Protein AF-A0A834J8I4-F1 (afdb_monomer_lite)

Radius of gyration: 17.85 Å; chains: 1; bounding box: 37×48×44 Å

Foldseek 3Di:
DDDPVLADDPVVVVCLVVVLVVQCVVLVHDDDDVVSVLLSVQLRVLVSVQVVVVVCVVVVNDVDGDDDDNCSSPHQALPDADDDPVQDQPDADDDWDFPDADPFWTKTAAPPALVGYPGRIHIYTPPPCGNNNVPDDDDDDDD

InterPro domains:
  IPR000668 Peptidase C1A, papain C-terminal [PF00112] (38-140)
  IPR000668 Peptidase C1A, papain C-terminal [SM00645] (8-141)
  IPR013128 Peptidase C1A [PTHR12411] (52-134)
  IPR013201 Cathepsin propeptide inhibitor domain (I29) [SM00848] (20-79)
  IPR038765 Papain-like cysteine peptidase superfamily [SSF54001] (11-142)

Organism: Vespula vulgaris (NCBI:txid7454)

pLDDT: mean 87.61, std 10.39, range [46.72, 97.12]

Structure (mmCIF, N/CA/C/O backbone):
data_AF-A0A834J8I4-F1
#
_entry.id   AF-A0A834J8I4-F1
#
loop_
_atom_site.group_PDB
_atom_site.id
_atom_site.type_symbol
_atom_site.label_atom_id
_atom_site.label_alt_id
_atom_site.label_comp_id
_atom_site.label_asym_id
_atom_site.label_entity_id
_atom_site.label_seq_id
_atom_site.pdbx_PDB_ins_code
_atom_site.Cartn_x
_atom_site.Cartn_y
_atom_site.Cartn_z
_atom_site.occupancy
_atom_site.B_iso_or_equiv
_atom_site.auth_seq_id
_atom_site.auth_comp_id
_atom_site.auth_asym_id
_atom_site.auth_atom_id
_atom_site.pdbx_PDB_model_num
ATOM 1 N N . MET A 1 1 ? -14.779 14.868 16.435 1.00 47.72 1 MET A N 1
ATOM 2 C CA . MET A 1 1 ? -15.352 14.708 15.081 1.00 47.72 1 MET A CA 1
ATOM 3 C C . MET A 1 1 ? -14.357 15.271 14.080 1.00 47.72 1 MET A C 1
ATOM 5 O O . MET A 1 1 ? -13.803 16.330 14.343 1.00 47.72 1 MET A O 1
ATOM 9 N N . PHE A 1 2 ? -14.052 14.532 13.016 1.00 50.47 2 PHE A N 1
ATOM 10 C CA . PHE A 1 2 ? -13.092 14.942 11.989 1.00 50.47 2 PHE A CA 1
ATOM 11 C C . PHE A 1 2 ? -13.503 16.259 11.315 1.00 50.47 2 PHE A C 1
ATOM 13 O O . PHE A 1 2 ? -14.682 16.475 11.041 1.00 50.47 2 PHE A O 1
ATOM 20 N N . ASN A 1 3 ? -12.532 17.130 11.027 1.00 51.22 3 ASN A N 1
ATOM 21 C CA . ASN A 1 3 ? -12.746 18.277 10.141 1.00 51.22 3 ASN A CA 1
ATOM 22 C C . ASN A 1 3 ? -13.072 17.764 8.719 1.00 51.22 3 ASN A C 1
ATOM 24 O O . ASN A 1 3 ? -12.618 16.680 8.344 1.00 51.22 3 ASN A O 1
ATOM 28 N N . LYS A 1 4 ? -13.797 18.548 7.907 1.00 51.94 4 LYS A N 1
ATOM 29 C CA . LYS A 1 4 ? -14.185 18.240 6.511 1.00 51.94 4 LYS A CA 1
ATOM 30 C C . LYS A 1 4 ? -13.013 17.786 5.616 1.00 51.94 4 LYS A C 1
ATOM 32 O O . LYS A 1 4 ? -13.243 17.157 4.591 1.00 51.94 4 LYS A O 1
ATOM 37 N N . ASN A 1 5 ? -11.773 18.030 6.041 1.00 59.72 5 ASN A N 1
ATOM 38 C CA . ASN A 1 5 ? -10.538 17.656 5.353 1.00 59.72 5 ASN A CA 1
ATOM 39 C C . ASN A 1 5 ? -9.968 16.266 5.720 1.00 59.72 5 ASN A C 1
ATOM 41 O O . ASN A 1 5 ? -8.848 15.974 5.312 1.00 59.72 5 ASN A O 1
ATOM 45 N N . ARG A 1 6 ? -10.684 15.416 6.481 1.00 69.44 6 ARG A N 1
ATOM 46 C CA . ARG A 1 6 ? -10.213 14.079 6.930 1.00 69.44 6 ARG A CA 1
ATOM 47 C C . ARG A 1 6 ? -8.816 14.120 7.573 1.00 69.44 6 ARG A C 1
ATOM 49 O O . ARG A 1 6 ? -7.877 13.473 7.121 1.00 69.44 6 ARG A O 1
ATOM 56 N N . GLN A 1 7 ? -8.671 14.925 8.623 1.00 79.56 7 GLN A N 1
ATOM 57 C CA . GLN A 1 7 ? -7.409 15.107 9.352 1.00 79.56 7 GLN A CA 1
ATOM 58 C C . GLN A 1 7 ? -7.481 14.539 10.767 1.00 79.56 7 GLN A C 1
ATOM 60 O O . GLN A 1 7 ? -8.473 14.753 11.462 1.00 79.56 7 GLN A O 1
ATOM 65 N N . LEU A 1 8 ? -6.411 13.876 11.217 1.00 87.12 8 LEU A N 1
ATOM 66 C CA . LEU A 1 8 ? -6.311 13.363 12.585 1.00 87.12 8 LEU A CA 1
ATOM 67 C C . LEU A 1 8 ? -6.533 14.478 13.633 1.00 87.12 8 LEU A C 1
ATOM 69 O O . LEU A 1 8 ? -6.211 15.646 13.382 1.00 87.12 8 LEU A O 1
ATOM 73 N N . PRO A 1 9 ? -7.065 14.138 14.824 1.00 89.25 9 PRO A N 1
ATOM 74 C CA . PRO A 1 9 ? -7.208 15.084 15.927 1.00 89.25 9 PRO A CA 1
ATOM 75 C C . PRO A 1 9 ? -5.890 15.814 16.245 1.00 89.25 9 PRO A C 1
ATOM 77 O O . PRO A 1 9 ? -4.842 15.167 16.238 1.00 89.25 9 PRO A O 1
ATOM 80 N N . PRO A 1 10 ? -5.910 17.108 16.631 1.00 89.06 10 PRO A N 1
ATOM 81 C CA . PRO A 1 10 ? -4.693 17.900 16.859 1.00 89.06 10 PRO A CA 1
ATOM 82 C C . PRO A 1 10 ? -3.685 17.259 17.821 1.00 89.06 10 PRO A C 1
ATOM 84 O O . PRO A 1 10 ? -2.484 17.300 17.580 1.00 89.06 10 PRO A O 1
ATOM 87 N N . LYS A 1 11 ? -4.183 16.598 18.875 1.00 89.06 11 LYS A N 1
ATOM 88 C CA . LYS A 1 11 ? -3.366 15.876 19.865 1.00 89.06 11 LYS A CA 1
ATOM 89 C C . LYS A 1 11 ? -2.568 14.707 19.266 1.00 89.06 11 LYS A C 1
ATOM 91 O O . LYS A 1 11 ? -1.542 14.329 19.821 1.00 89.06 11 LYS A O 1
ATOM 96 N N . ILE A 1 12 ? -3.071 14.108 18.186 1.00 89.19 12 ILE A N 1
ATOM 97 C CA . ILE A 1 12 ? -2.401 13.034 17.442 1.00 89.19 12 ILE A CA 1
ATOM 98 C C . ILE A 1 12 ? -1.491 13.651 16.381 1.00 89.19 12 ILE A C 1
ATOM 100 O O . ILE A 1 12 ? -0.330 13.267 16.277 1.00 89.19 12 ILE A O 1
ATOM 104 N N . SER A 1 13 ? -1.993 14.645 15.642 1.00 89.75 13 SER A N 1
ATOM 105 C CA . SER A 1 13 ? -1.250 15.327 14.578 1.00 89.75 13 SER A CA 1
ATOM 106 C C . SER A 1 13 ? 0.054 15.958 15.072 1.00 89.75 13 SER A C 1
ATOM 108 O O . SER A 1 13 ? 1.059 15.892 14.373 1.00 89.75 13 SER A O 1
ATOM 110 N N . SER A 1 14 ? 0.084 16.482 16.303 1.00 93.50 14 SER A N 1
ATOM 111 C CA . SER A 1 14 ? 1.298 17.046 16.911 1.00 93.50 14 SER A CA 1
ATOM 112 C C . SER A 1 14 ? 2.399 16.021 17.216 1.00 93.50 14 SER A C 1
ATOM 114 O O . SER A 1 14 ? 3.502 16.416 17.577 1.00 93.50 14 SER A O 1
ATOM 116 N N . LYS A 1 15 ? 2.114 14.719 17.093 1.00 95.62 15 LYS A N 1
ATOM 117 C CA . LYS A 1 15 ? 3.050 13.618 17.369 1.00 95.62 15 LYS A CA 1
ATOM 118 C C . LYS A 1 15 ? 3.416 12.800 16.128 1.00 95.62 15 LYS A C 1
ATOM 120 O O . LYS A 1 15 ? 4.086 11.777 16.249 1.00 95.62 15 LYS A O 1
ATOM 125 N N . LEU A 1 16 ? 2.986 13.222 14.935 1.00 94.50 16 LEU A N 1
ATOM 126 C CA . LEU A 1 16 ? 3.196 12.450 13.705 1.00 94.50 16 LEU A CA 1
ATOM 127 C C . LEU A 1 16 ? 4.675 12.242 13.363 1.00 94.50 16 LEU A C 1
ATOM 129 O O . LEU A 1 16 ? 5.017 11.178 12.857 1.00 94.50 16 LEU A O 1
ATOM 133 N N . ASP A 1 17 ? 5.552 13.194 13.691 1.00 95.94 17 ASP A N 1
ATOM 134 C CA . ASP A 1 17 ? 7.002 13.039 13.505 1.00 95.94 17 ASP A CA 1
ATOM 135 C C . ASP A 1 17 ? 7.567 11.868 14.323 1.00 95.94 17 ASP A C 1
ATOM 137 O O . ASP A 1 17 ? 8.307 11.028 13.801 1.00 95.94 17 ASP A O 1
ATOM 141 N N . ASP A 1 18 ? 7.185 11.787 15.599 1.00 96.81 18 ASP A N 1
ATOM 142 C CA . ASP A 1 18 ? 7.634 10.730 16.505 1.00 96.81 18 ASP A CA 1
ATOM 143 C C . ASP A 1 18 ? 7.067 9.373 16.086 1.00 96.81 18 ASP A C 1
ATOM 145 O O . ASP A 1 18 ? 7.786 8.372 16.056 1.00 96.81 18 ASP A O 1
ATOM 149 N N . TYR A 1 19 ? 5.789 9.341 15.703 1.00 96.12 19 TYR A N 1
ATOM 150 C CA . TYR A 1 19 ? 5.137 8.132 15.213 1.00 96.12 19 TYR A CA 1
ATOM 151 C C . TYR A 1 19 ? 5.735 7.647 13.886 1.00 96.12 19 TYR A C 1
ATOM 153 O O . TYR A 1 19 ? 5.953 6.447 13.736 1.00 96.12 19 TYR A O 1
ATOM 161 N N . TRP A 1 20 ? 6.086 8.547 12.961 1.00 96.50 20 TRP A N 1
ATOM 162 C CA . TRP A 1 20 ? 6.768 8.183 11.715 1.00 96.50 20 TRP A CA 1
ATOM 163 C C . TRP A 1 20 ? 8.153 7.590 11.985 1.00 96.50 20 TRP A C 1
ATOM 165 O O . TRP A 1 20 ? 8.527 6.571 11.399 1.00 96.50 20 TRP A O 1
ATOM 175 N N . ARG A 1 21 ? 8.915 8.182 12.9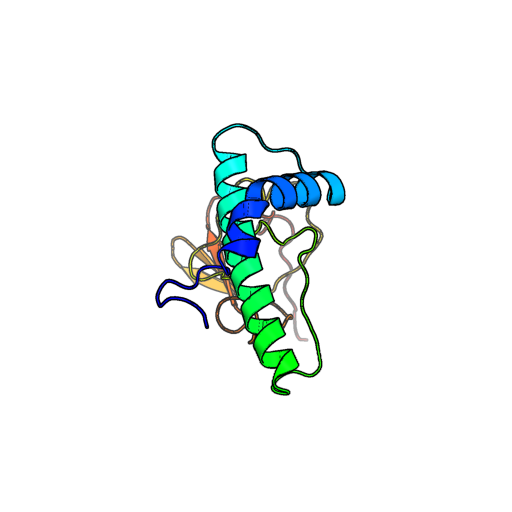15 1.00 96.75 21 ARG A N 1
ATOM 176 C CA . ARG A 1 21 ? 10.221 7.648 13.329 1.00 96.75 21 ARG A CA 1
ATOM 177 C C . ARG A 1 21 ? 10.083 6.259 13.955 1.00 96.75 21 ARG A C 1
ATOM 179 O O . ARG A 1 21 ? 10.842 5.361 13.593 1.00 96.75 21 ARG A O 1
ATOM 186 N N . ALA A 1 22 ? 9.108 6.074 14.844 1.00 96.81 22 ALA A N 1
ATOM 187 C CA . ALA A 1 22 ? 8.833 4.791 15.485 1.00 96.81 22 ALA A CA 1
ATOM 188 C C . ALA A 1 22 ? 8.399 3.720 14.472 1.00 96.81 22 ALA A C 1
ATOM 190 O O . ALA A 1 22 ? 8.926 2.611 14.503 1.00 96.81 22 ALA A O 1
ATOM 191 N N . TYR A 1 23 ? 7.514 4.065 13.533 1.00 97.06 23 TYR A N 1
ATOM 192 C CA . TYR A 1 23 ? 7.088 3.190 12.439 1.00 97.06 23 TYR A CA 1
ATOM 193 C C . TYR A 1 23 ? 8.277 2.701 11.603 1.00 97.06 23 TYR A C 1
ATOM 195 O O . TYR A 1 23 ? 8.448 1.498 11.392 1.00 97.06 23 TYR A O 1
ATOM 203 N N . LYS A 1 24 ? 9.138 3.628 11.158 1.00 97.12 24 LYS A N 1
ATOM 204 C CA . LYS A 1 24 ? 10.322 3.278 10.364 1.00 97.12 24 LYS A CA 1
ATOM 205 C C . LYS A 1 24 ? 11.276 2.367 11.131 1.00 97.12 24 LYS A C 1
ATOM 207 O O . LYS A 1 24 ? 11.745 1.385 10.564 1.00 97.12 24 LYS A O 1
ATOM 212 N N . ALA A 1 25 ? 11.519 2.657 12.410 1.00 96.50 25 ALA A N 1
ATOM 213 C CA . ALA A 1 25 ? 12.354 1.817 13.264 1.00 96.50 25 ALA A CA 1
ATOM 214 C C . ALA A 1 25 ? 11.750 0.415 13.453 1.00 96.50 25 ALA A C 1
ATOM 216 O O . ALA A 1 25 ? 12.452 -0.581 13.308 1.00 96.50 25 ALA A O 1
ATOM 217 N N . GLN A 1 26 ? 10.442 0.330 13.708 1.00 96.38 26 GLN A N 1
ATOM 218 C CA . GLN A 1 26 ? 9.739 -0.933 13.933 1.00 96.38 26 GLN A CA 1
ATOM 219 C C . GLN A 1 26 ? 9.794 -1.865 12.715 1.00 96.38 26 GLN A C 1
ATOM 221 O O . GLN A 1 26 ? 9.930 -3.075 12.879 1.00 96.38 26 GLN A O 1
ATOM 226 N N . PHE A 1 27 ? 9.682 -1.320 11.502 1.00 94.31 27 PHE A N 1
ATOM 227 C CA . PHE A 1 27 ? 9.636 -2.109 10.265 1.00 94.31 27 PHE A CA 1
ATOM 228 C C . PHE A 1 27 ? 10.917 -2.019 9.428 1.00 94.31 27 PHE A C 1
ATOM 230 O O . PHE A 1 27 ? 10.881 -2.322 8.235 1.00 94.31 27 PHE A O 1
ATOM 237 N N . ASN A 1 28 ? 12.031 -1.607 10.044 1.00 95.44 28 ASN A N 1
ATOM 238 C CA . ASN A 1 28 ? 13.355 -1.497 9.427 1.00 95.44 28 ASN A CA 1
ATOM 239 C C . ASN A 1 28 ? 13.343 -0.746 8.077 1.00 95.44 28 ASN A C 1
ATOM 241 O O . ASN A 1 28 ? 13.862 -1.221 7.065 1.00 95.44 28 ASN A O 1
ATOM 245 N N . LYS A 1 29 ? 12.673 0.411 8.042 1.00 91.19 29 LYS A N 1
ATOM 246 C CA . LYS A 1 29 ? 12.506 1.230 6.837 1.00 91.19 29 LYS A CA 1
ATOM 247 C C . LYS A 1 29 ? 13.568 2.325 6.769 1.00 91.19 29 LYS A C 1
ATOM 249 O O . LYS A 1 29 ? 13.693 3.130 7.693 1.00 91.19 29 LYS A O 1
ATOM 254 N N . THR A 1 30 ? 14.225 2.433 5.619 1.00 93.75 30 THR A N 1
ATOM 255 C CA . THR A 1 30 ? 15.201 3.491 5.332 1.00 93.75 30 THR A CA 1
ATOM 256 C C . THR A 1 30 ? 14.872 4.130 3.990 1.00 93.75 30 THR A C 1
ATOM 258 O O . THR A 1 30 ? 14.838 3.448 2.968 1.00 93.75 30 THR A O 1
ATOM 261 N N . TYR A 1 31 ? 14.635 5.442 3.988 1.00 91.50 31 TYR A N 1
ATOM 262 C CA . TYR A 1 31 ? 14.312 6.226 2.795 1.00 91.50 31 TYR A CA 1
ATOM 263 C C . TYR A 1 31 ? 15.181 7.481 2.745 1.00 91.50 31 TYR A C 1
ATOM 265 O O . TYR A 1 31 ? 15.585 8.003 3.784 1.00 91.50 31 TYR A O 1
ATOM 273 N N . SER A 1 32 ? 15.459 7.977 1.541 1.00 86.62 32 SER A N 1
ATOM 274 C CA . SER A 1 32 ? 16.281 9.167 1.318 1.00 86.62 32 SER A CA 1
ATOM 275 C C . SER A 1 32 ? 15.565 10.191 0.436 1.00 86.62 32 SER A C 1
ATOM 277 O O . SER A 1 32 ? 14.753 9.851 -0.430 1.00 86.62 32 SER A O 1
ATOM 279 N N . GLY A 1 33 ? 15.857 11.472 0.678 1.00 89.00 33 GLY A N 1
ATOM 280 C CA . GLY A 1 33 ? 15.326 12.594 -0.097 1.00 89.00 33 GLY A CA 1
ATOM 281 C C . GLY A 1 33 ? 13.797 12.602 -0.200 1.00 89.00 33 GLY A C 1
ATOM 282 O O . GLY A 1 33 ? 13.080 12.346 0.767 1.00 89.00 33 GLY A O 1
ATOM 283 N N . ASN A 1 34 ? 13.292 12.869 -1.406 1.00 90.12 34 ASN A N 1
ATOM 284 C CA . ASN A 1 34 ? 11.856 12.995 -1.686 1.00 90.12 34 ASN A CA 1
ATOM 285 C C . ASN A 1 34 ? 11.052 11.707 -1.429 1.00 90.12 34 ASN A C 1
ATOM 287 O O . ASN A 1 34 ? 9.829 11.770 -1.261 1.00 90.12 34 ASN A O 1
ATOM 291 N N . LEU A 1 35 ? 11.710 10.543 -1.386 1.00 84.19 35 LEU A N 1
ATOM 292 C CA . LEU A 1 35 ? 11.037 9.274 -1.124 1.00 84.19 35 LEU A CA 1
ATOM 293 C C . LEU A 1 35 ? 10.518 9.196 0.316 1.00 84.19 35 LEU A C 1
ATOM 295 O O . LEU A 1 35 ? 9.402 8.720 0.507 1.00 84.19 35 LEU A O 1
ATOM 299 N N . ASP A 1 36 ? 11.263 9.704 1.308 1.00 93.50 36 ASP A N 1
ATOM 300 C CA . ASP A 1 36 ? 10.811 9.689 2.712 1.00 93.50 36 ASP A CA 1
ATOM 301 C C . ASP A 1 36 ? 9.525 10.502 2.874 1.00 93.50 36 ASP A C 1
ATOM 303 O O . ASP A 1 36 ? 8.541 10.004 3.417 1.00 93.50 36 ASP A O 1
ATOM 307 N N . ASN A 1 37 ? 9.488 11.700 2.282 1.00 91.44 37 ASN A N 1
ATOM 308 C CA . ASN A 1 37 ? 8.299 12.554 2.274 1.00 91.44 37 ASN A CA 1
ATOM 309 C C . ASN A 1 37 ? 7.113 11.870 1.583 1.00 91.44 37 ASN A C 1
ATOM 311 O O . ASN A 1 37 ? 5.992 11.899 2.087 1.00 91.44 37 ASN A O 1
ATOM 315 N N . THR A 1 38 ? 7.353 11.211 0.447 1.00 88.31 38 THR A N 1
ATOM 316 C CA . THR A 1 38 ? 6.300 10.503 -0.296 1.00 88.31 38 THR A CA 1
ATOM 317 C C . THR A 1 38 ? 5.720 9.347 0.519 1.00 88.31 38 THR A C 1
ATOM 319 O O . THR A 1 38 ? 4.498 9.217 0.623 1.00 88.31 38 THR A O 1
ATOM 322 N N . ARG A 1 39 ? 6.580 8.525 1.133 1.00 91.56 39 ARG A N 1
ATOM 323 C CA . ARG A 1 39 ? 6.174 7.397 1.987 1.00 91.56 39 ARG A CA 1
ATOM 324 C C . ARG A 1 39 ? 5.436 7.880 3.228 1.00 91.56 39 ARG A C 1
ATOM 326 O O . ARG A 1 39 ? 4.377 7.346 3.552 1.00 91.56 39 ARG A O 1
ATOM 333 N N . ARG A 1 40 ? 5.927 8.951 3.849 1.00 94.44 40 ARG A N 1
ATOM 334 C CA . ARG A 1 40 ? 5.286 9.586 4.997 1.00 94.44 40 ARG A CA 1
ATOM 335 C C . ARG A 1 40 ? 3.872 10.063 4.675 1.00 94.44 40 ARG A C 1
ATOM 337 O O . ARG A 1 40 ? 2.952 9.746 5.419 1.00 94.44 40 ARG A O 1
ATOM 344 N N . ILE A 1 41 ? 3.668 10.754 3.551 1.00 90.62 41 ILE A N 1
ATOM 345 C CA . ILE A 1 41 ? 2.331 11.218 3.139 1.00 90.62 41 ILE A CA 1
ATOM 346 C C . ILE A 1 41 ? 1.363 10.035 3.002 1.00 90.62 41 ILE A C 1
ATOM 348 O O . ILE A 1 41 ? 0.219 10.116 3.451 1.00 90.62 41 ILE A O 1
ATOM 352 N N . LYS A 1 42 ? 1.803 8.923 2.397 1.00 89.88 42 LYS A N 1
ATOM 353 C CA . LYS A 1 42 ? 0.969 7.714 2.278 1.00 89.88 42 LYS A CA 1
ATOM 354 C C . LYS A 1 42 ? 0.664 7.092 3.633 1.00 89.88 42 LYS A C 1
ATOM 356 O O . LYS A 1 42 ? -0.478 6.710 3.880 1.00 89.88 42 LYS A O 1
ATOM 361 N N . TRP A 1 43 ? 1.653 7.056 4.513 1.00 93.81 43 TRP A N 1
ATOM 362 C CA . TRP A 1 43 ? 1.487 6.565 5.869 1.00 93.81 43 TRP A CA 1
ATOM 363 C C . TRP A 1 43 ? 0.494 7.387 6.692 1.00 93.81 43 TRP A C 1
ATOM 365 O O . TRP A 1 43 ? -0.439 6.817 7.256 1.00 93.81 43 TRP A O 1
ATOM 375 N N . GLU A 1 44 ? 0.585 8.717 6.665 1.00 93.19 44 GLU A N 1
ATOM 376 C CA . GLU A 1 44 ? -0.376 9.592 7.348 1.00 93.19 44 GLU A CA 1
ATOM 377 C C . GLU A 1 44 ? -1.802 9.417 6.793 1.00 93.19 44 GLU A C 1
ATOM 379 O O . GLU A 1 44 ? -2.766 9.320 7.557 1.00 93.19 44 GLU A O 1
ATOM 384 N N . GLN A 1 45 ? -1.950 9.283 5.469 1.00 88.56 45 GLN A N 1
ATOM 385 C CA . GLN A 1 45 ? -3.243 8.996 4.832 1.00 88.56 45 GLN A CA 1
ATOM 386 C C . GLN A 1 45 ? -3.843 7.662 5.296 1.00 88.56 45 GLN A C 1
ATOM 388 O O . GLN A 1 45 ? -5.059 7.552 5.467 1.00 88.56 45 GLN A O 1
ATOM 393 N N . ASN A 1 46 ? -3.013 6.641 5.496 1.00 88.12 46 ASN A N 1
ATOM 394 C CA . ASN A 1 46 ? -3.467 5.336 5.964 1.00 88.12 46 ASN A CA 1
ATOM 395 C C . ASN A 1 46 ? -3.798 5.343 7.454 1.00 88.12 46 ASN A C 1
ATOM 397 O O . ASN A 1 46 ? -4.788 4.729 7.848 1.00 88.12 46 ASN A O 1
ATOM 401 N N . LEU A 1 47 ? -3.050 6.093 8.265 1.00 92.06 47 LEU A N 1
ATOM 402 C CA . LEU A 1 47 ? -3.382 6.299 9.672 1.00 92.06 47 LEU A CA 1
ATOM 403 C C . LEU A 1 47 ? -4.750 6.955 9.861 1.00 92.06 47 LEU A C 1
ATOM 405 O O . LEU A 1 47 ? -5.501 6.530 10.736 1.00 92.06 47 LEU A O 1
ATOM 409 N N . VAL A 1 48 ? -5.106 7.943 9.031 1.00 91.19 48 VAL A N 1
ATOM 410 C CA . VAL A 1 48 ? -6.456 8.536 9.049 1.00 91.19 48 VAL A CA 1
ATOM 411 C C . VAL A 1 48 ? -7.517 7.455 8.839 1.00 91.19 48 VAL A C 1
ATOM 413 O O . VAL A 1 48 ? -8.453 7.364 9.628 1.00 91.19 48 VAL A O 1
ATOM 416 N N . LYS A 1 49 ? -7.346 6.591 7.829 1.00 88.56 49 LYS A N 1
ATOM 417 C CA . LYS A 1 49 ? -8.295 5.503 7.535 1.00 88.56 49 LYS A CA 1
ATOM 418 C C . LYS A 1 49 ? -8.399 4.495 8.675 1.00 88.56 49 LYS A C 1
ATOM 420 O O . LYS A 1 49 ? -9.498 4.077 9.020 1.00 88.56 49 LYS A O 1
ATOM 425 N N . ILE A 1 50 ? -7.263 4.113 9.261 1.00 90.75 50 ILE A N 1
ATOM 426 C CA . ILE A 1 50 ? -7.212 3.211 10.418 1.00 90.75 50 ILE A CA 1
ATOM 427 C C . ILE A 1 50 ? -7.989 3.816 11.588 1.00 90.75 50 ILE A C 1
ATOM 429 O O . ILE A 1 50 ? -8.797 3.138 12.218 1.00 90.75 50 ILE A O 1
ATOM 433 N N . TYR A 1 51 ? -7.776 5.102 11.861 1.00 92.25 51 TYR A N 1
ATOM 434 C CA . TYR A 1 51 ? -8.468 5.791 12.940 1.00 92.25 51 TYR A CA 1
ATOM 435 C C . TYR A 1 51 ? -9.977 5.898 12.675 1.00 92.25 51 TYR A C 1
ATOM 437 O O . TYR A 1 51 ? -10.767 5.604 13.569 1.00 92.25 51 TYR A O 1
ATOM 445 N N . GLU A 1 52 ? -10.390 6.274 11.459 1.00 89.06 52 GLU A N 1
ATOM 446 C CA . GLU A 1 52 ? -11.804 6.321 11.051 1.00 89.06 52 GLU A CA 1
ATOM 447 C C . GLU A 1 52 ? -12.480 4.953 11.214 1.00 89.06 52 GLU A C 1
ATOM 449 O O . GLU A 1 52 ? -13.532 4.855 11.844 1.00 89.06 52 GLU A O 1
ATOM 454 N N . HIS A 1 53 ? -11.841 3.887 10.727 1.00 87.62 53 HIS A N 1
ATOM 455 C CA . HIS A 1 53 ? -12.320 2.519 10.901 1.00 87.62 53 HIS A CA 1
ATOM 456 C C . HIS A 1 53 ? -12.474 2.150 12.382 1.00 87.62 53 HIS A C 1
ATOM 458 O O . HIS A 1 53 ? -13.500 1.611 12.786 1.00 87.62 53 HIS A O 1
ATOM 464 N N . ASN A 1 54 ? -11.480 2.463 13.217 1.00 93.06 54 ASN A N 1
ATOM 465 C CA . ASN A 1 54 ? -11.514 2.109 14.637 1.00 93.06 54 ASN A CA 1
ATOM 466 C C . ASN A 1 54 ? -12.572 2.895 15.422 1.00 93.06 54 ASN A C 1
ATOM 468 O O . ASN A 1 54 ? -13.108 2.368 16.394 1.00 93.06 54 ASN A O 1
ATOM 472 N N . LEU A 1 55 ? -12.925 4.111 14.992 1.00 93.12 55 LEU A N 1
ATOM 473 C CA . LEU A 1 55 ? -14.093 4.814 15.528 1.00 93.12 55 LEU A CA 1
ATOM 474 C C . LEU A 1 55 ? -15.402 4.102 15.169 1.00 93.12 55 LEU A C 1
ATOM 476 O O . LEU A 1 55 ? -16.266 3.957 16.030 1.00 93.12 55 LEU A O 1
ATOM 480 N N . MET A 1 56 ? -15.543 3.631 13.928 1.00 90.44 56 MET A N 1
ATOM 481 C CA . MET A 1 56 ? -16.719 2.863 13.502 1.00 90.44 56 MET A CA 1
ATOM 482 C C . MET A 1 56 ? -16.810 1.518 14.234 1.00 90.44 56 MET A C 1
ATOM 484 O O . MET A 1 56 ? -17.895 1.118 14.652 1.00 90.44 56 MET A O 1
ATOM 488 N N . ALA A 1 57 ? -15.673 0.857 14.465 1.00 87.88 57 ALA A N 1
ATOM 489 C CA . ALA A 1 57 ? -15.590 -0.348 15.286 1.00 87.88 57 ALA A CA 1
ATOM 490 C C . ALA A 1 57 ? -16.031 -0.082 16.734 1.00 87.88 57 ALA A C 1
ATOM 492 O O . ALA A 1 57 ? -16.854 -0.817 17.271 1.00 87.88 57 ALA A O 1
ATOM 493 N N . ALA A 1 58 ? -15.560 1.011 17.345 1.00 93.81 58 ALA A N 1
ATOM 494 C CA . ALA A 1 58 ? -15.979 1.419 18.688 1.00 93.81 58 ALA A CA 1
ATOM 495 C C . ALA A 1 58 ? -17.478 1.768 18.772 1.00 93.81 58 ALA A C 1
ATOM 497 O O . ALA A 1 58 ? -18.086 1.608 19.826 1.00 93.81 58 ALA A O 1
ATOM 498 N N . ALA A 1 59 ? -18.079 2.207 17.664 1.00 94.44 59 ALA A N 1
ATOM 499 C CA . ALA A 1 59 ? -19.519 2.425 17.533 1.00 94.44 59 ALA A CA 1
ATOM 500 C C . ALA A 1 59 ? -20.316 1.139 17.214 1.00 94.44 59 ALA A C 1
ATOM 502 O O . ALA A 1 59 ? -21.522 1.209 16.996 1.00 94.44 59 ALA A O 1
ATOM 503 N N . GLY A 1 60 ? -19.669 -0.031 17.173 1.00 91.94 60 GLY A N 1
ATOM 504 C CA . GLY A 1 60 ? -20.316 -1.323 16.928 1.00 91.94 60 GLY A CA 1
ATOM 505 C C . GLY A 1 60 ? -20.582 -1.646 15.455 1.00 91.94 60 GLY A C 1
ATOM 506 O O . GLY A 1 60 ? -21.199 -2.665 15.160 1.00 91.94 60 GLY A O 1
ATOM 507 N N . HIS A 1 61 ? -20.107 -0.824 14.513 1.00 87.81 61 HIS A N 1
ATOM 508 C CA . HIS A 1 61 ? -20.282 -1.079 13.078 1.00 87.81 61 HIS A CA 1
ATOM 509 C C . HIS A 1 61 ? -19.275 -2.090 12.506 1.00 87.81 61 HIS A C 1
ATOM 511 O O . HIS A 1 61 ? -19.484 -2.604 11.406 1.00 87.81 61 HIS A O 1
ATOM 517 N N . HIS A 1 62 ? -18.199 -2.397 13.238 1.00 85.31 62 HIS A N 1
ATOM 518 C CA . HIS A 1 62 ? -17.213 -3.416 12.870 1.00 85.31 62 HIS A CA 1
ATOM 519 C C . HIS A 1 62 ? -16.844 -4.270 14.086 1.00 85.3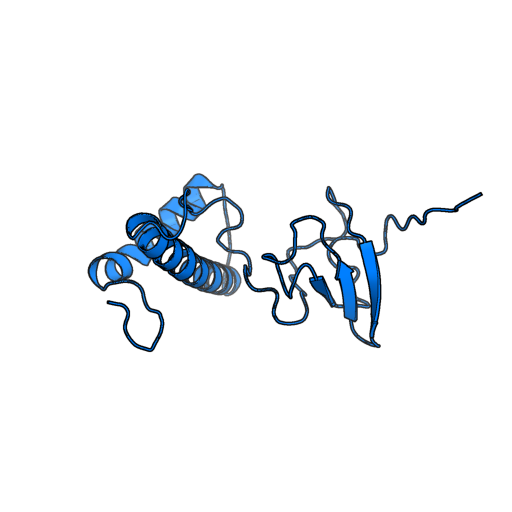1 62 HIS A C 1
ATOM 521 O O . HIS A 1 62 ? -16.688 -3.752 15.187 1.00 85.31 62 HIS A O 1
ATOM 527 N N . GLY A 1 63 ? -16.651 -5.573 13.872 1.00 86.31 63 GLY A N 1
ATOM 528 C CA . GLY A 1 63 ? -16.208 -6.516 14.909 1.00 86.31 63 GLY A CA 1
ATOM 529 C C . GLY A 1 63 ? -14.687 -6.605 15.081 1.00 86.31 63 GLY A C 1
ATOM 530 O O . GLY A 1 63 ? -14.208 -7.492 15.780 1.00 86.31 63 GLY A O 1
ATOM 531 N N . TYR A 1 64 ? -13.917 -5.741 14.415 1.00 89.31 64 TYR A N 1
ATOM 532 C CA . TYR A 1 64 ? -12.454 -5.764 14.435 1.00 89.31 64 TYR A CA 1
ATOM 533 C C . TYR A 1 64 ? -11.875 -4.348 14.408 1.00 89.31 64 TYR A C 1
ATOM 535 O O . TYR A 1 64 ? -12.568 -3.385 14.085 1.00 89.31 64 TYR A O 1
ATOM 543 N N . THR A 1 65 ? -10.590 -4.223 14.738 1.00 91.25 65 THR A N 1
ATOM 544 C CA . THR A 1 65 ? -9.823 -2.974 14.658 1.00 91.25 65 THR A CA 1
ATOM 545 C C . THR A 1 65 ? -8.637 -3.131 13.710 1.00 91.25 65 THR A C 1
ATOM 547 O O . THR A 1 65 ? -8.186 -4.237 13.417 1.00 91.25 65 THR A O 1
ATOM 550 N N . LEU A 1 66 ? -8.140 -2.007 13.201 1.00 89.38 66 LEU A N 1
ATOM 551 C CA . LEU A 1 66 ? -6.961 -1.923 12.350 1.00 89.38 66 LEU A CA 1
ATOM 552 C C . LEU A 1 66 ? -5.794 -1.281 13.104 1.00 89.38 66 LEU A C 1
ATOM 554 O O . LEU A 1 66 ? -5.982 -0.483 14.026 1.00 89.38 66 LEU A O 1
ATOM 558 N N . ARG A 1 67 ? -4.579 -1.592 12.657 1.00 90.44 67 ARG A N 1
ATOM 559 C CA . ARG A 1 67 ? -3.330 -0.960 13.086 1.00 90.44 67 ARG A CA 1
ATOM 560 C C . ARG A 1 67 ? -2.399 -0.825 11.884 1.00 90.44 67 ARG A C 1
ATOM 562 O O . ARG A 1 67 ? -2.525 -1.571 10.913 1.00 90.44 67 ARG A O 1
ATOM 569 N N . ASP A 1 68 ? -1.481 0.127 11.948 1.00 89.25 68 ASP A N 1
ATOM 570 C CA . ASP A 1 68 ? -0.384 0.221 11.001 1.00 89.25 68 ASP A CA 1
ATOM 571 C C . ASP A 1 68 ? 0.528 -1.016 11.081 1.00 89.25 68 ASP A C 1
ATOM 573 O O . ASP A 1 68 ? 0.793 -1.581 12.143 1.00 89.25 68 ASP A O 1
ATOM 577 N N . ASN A 1 69 ? 0.984 -1.471 9.921 1.00 87.81 69 ASN A N 1
ATOM 578 C CA . ASN A 1 69 ? 1.892 -2.600 9.747 1.00 87.81 69 ASN A CA 1
ATOM 579 C C . ASN A 1 69 ? 2.920 -2.251 8.655 1.00 87.81 69 ASN A C 1
ATOM 581 O O . ASN A 1 69 ? 2.891 -1.153 8.114 1.00 87.81 69 ASN A O 1
ATOM 585 N N . HIS A 1 70 ? 3.797 -3.180 8.276 1.00 90.12 70 HIS A N 1
ATOM 586 C CA . HIS A 1 70 ? 4.888 -2.925 7.324 1.00 90.12 70 HIS A CA 1
ATOM 587 C C . HIS A 1 70 ? 4.480 -2.403 5.923 1.00 90.12 70 HIS A C 1
ATOM 589 O O . HIS A 1 70 ? 5.372 -2.017 5.162 1.00 90.12 70 HIS A O 1
ATOM 595 N N . ILE A 1 71 ? 3.185 -2.406 5.567 1.00 86.19 71 ILE A N 1
ATOM 596 C CA . ILE A 1 71 ? 2.639 -1.845 4.315 1.00 86.19 71 ILE A CA 1
ATOM 597 C C . ILE A 1 71 ? 1.918 -0.504 4.515 1.00 86.19 71 ILE A C 1
ATOM 599 O O . ILE A 1 71 ? 1.362 0.048 3.566 1.00 86.19 71 ILE A O 1
ATOM 603 N N . ALA A 1 72 ? 1.894 0.033 5.735 1.00 89.19 72 ALA A N 1
ATOM 604 C CA . ALA A 1 72 ? 1.133 1.232 6.053 1.00 89.19 72 ALA A CA 1
ATOM 605 C C . ALA A 1 72 ? 1.661 2.485 5.350 1.00 89.19 72 ALA A C 1
ATOM 607 O O . ALA A 1 72 ? 0.936 3.459 5.295 1.00 89.19 72 ALA A O 1
ATOM 608 N N . ASP A 1 73 ? 2.856 2.487 4.767 1.00 90.31 73 ASP A N 1
ATOM 609 C CA . ASP A 1 73 ? 3.406 3.576 3.947 1.00 90.31 73 ASP A CA 1
ATOM 610 C C . ASP A 1 73 ? 3.240 3.361 2.430 1.00 90.31 73 ASP A C 1
ATOM 612 O O . ASP A 1 73 ? 3.779 4.108 1.606 1.00 90.31 73 ASP A O 1
ATOM 616 N N . LEU A 1 74 ? 2.474 2.340 2.045 1.00 84.44 74 LEU A N 1
ATOM 617 C CA . LEU A 1 74 ? 2.073 2.081 0.666 1.00 84.44 74 LEU A CA 1
ATOM 618 C C . LEU A 1 74 ? 0.703 2.706 0.375 1.00 84.44 74 LEU A C 1
ATOM 620 O O . LEU A 1 74 ? -0.067 3.044 1.271 1.00 84.44 74 LEU A O 1
ATOM 624 N N . SER A 1 75 ? 0.350 2.880 -0.896 1.00 73.12 75 SER A N 1
ATOM 625 C CA . SER A 1 75 ? -0.976 3.400 -1.250 1.00 73.12 75 SER A CA 1
ATOM 626 C C . SER A 1 75 ? -2.067 2.358 -0.955 1.00 73.12 75 SER A C 1
ATOM 628 O O . SER A 1 75 ? -2.145 1.357 -1.654 1.00 73.12 75 SER A O 1
ATOM 630 N N . THR A 1 76 ? -2.943 2.589 0.036 1.00 57.78 76 THR A N 1
ATOM 631 C CA . THR A 1 76 ? -4.077 1.673 0.349 1.00 57.78 76 THR A CA 1
ATOM 632 C C . THR A 1 76 ? -5.305 1.879 -0.534 1.00 57.78 76 THR A C 1
ATOM 634 O O . THR A 1 76 ? -6.198 1.042 -0.572 1.00 57.78 76 THR A O 1
ATOM 637 N N . LYS A 1 77 ? -5.386 3.014 -1.235 1.00 46.72 77 LYS A N 1
ATOM 638 C CA . LYS A 1 77 ? -6.269 3.154 -2.392 1.00 46.72 77 LYS A CA 1
ATOM 639 C C . LYS A 1 77 ? -5.392 2.917 -3.613 1.00 46.72 77 LYS A C 1
ATOM 641 O O . LYS A 1 77 ? -4.622 3.804 -3.980 1.00 46.72 77 LYS A O 1
ATOM 646 N N . HIS A 1 78 ? -5.517 1.767 -4.261 1.00 50.91 78 HIS A N 1
ATOM 647 C CA . HIS A 1 78 ? -5.358 1.790 -5.708 1.00 50.91 78 HIS A CA 1
ATOM 648 C C . HIS A 1 78 ? -6.645 2.422 -6.220 1.00 50.91 78 HIS A C 1
ATOM 650 O O . HIS A 1 78 ? -7.668 1.771 -6.298 1.00 50.91 78 HIS A O 1
ATOM 656 N N . GLN A 1 79 ? -6.635 3.741 -6.371 1.00 53.47 79 GLN A N 1
ATOM 657 C CA . GLN A 1 79 ? -7.457 4.399 -7.371 1.00 53.47 79 GLN A CA 1
ATOM 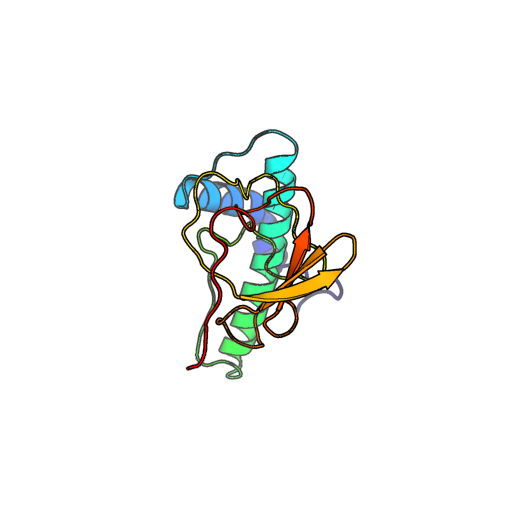658 C C . GLN A 1 79 ? -6.443 4.999 -8.333 1.00 53.47 79 GLN A C 1
ATOM 660 O O . GLN A 1 79 ? -5.676 5.876 -7.935 1.00 53.47 79 GLN A O 1
ATOM 665 N N . GLY A 1 80 ? -6.356 4.451 -9.539 1.00 73.31 80 GLY A N 1
ATOM 666 C CA . GLY A 1 80 ? -5.326 4.810 -10.512 1.00 73.31 80 GLY A CA 1
ATOM 667 C C . GLY A 1 80 ? -4.358 3.675 -10.842 1.00 73.31 80 GLY A C 1
ATOM 668 O O . GLY A 1 80 ? -4.511 2.535 -10.410 1.00 73.31 80 GLY A O 1
ATOM 669 N N . VAL A 1 81 ? -3.362 4.017 -11.652 1.00 87.38 81 VAL A N 1
ATOM 670 C CA . VAL A 1 81 ? -2.337 3.093 -12.144 1.00 87.38 81 VAL A CA 1
ATOM 671 C C . VAL A 1 81 ? -1.206 2.997 -11.127 1.00 87.38 81 VAL A C 1
ATOM 673 O O . VAL A 1 81 ? -0.609 4.006 -10.758 1.00 87.38 81 VAL A O 1
ATOM 676 N N . TYR A 1 82 ? -0.904 1.788 -10.667 1.00 87.38 82 TYR A N 1
ATOM 677 C CA . TYR A 1 82 ? 0.251 1.515 -9.825 1.00 87.38 82 TYR A CA 1
ATOM 678 C C . TYR A 1 82 ? 1.538 1.534 -10.658 1.00 87.38 82 TYR A C 1
ATOM 680 O O . TYR A 1 82 ? 1.658 0.811 -11.646 1.00 87.38 82 TYR A O 1
ATOM 688 N N . ASP A 1 83 ? 2.497 2.365 -10.253 1.00 88.31 83 ASP A N 1
ATOM 689 C CA . ASP A 1 83 ? 3.794 2.543 -10.921 1.00 88.31 83 ASP A CA 1
ATOM 690 C C . ASP A 1 83 ? 4.884 2.922 -9.904 1.00 88.31 83 ASP A C 1
ATOM 692 O O . ASP A 1 83 ? 5.571 3.935 -10.026 1.00 88.31 83 ASP A O 1
ATOM 696 N N . ASP A 1 84 ? 4.995 2.141 -8.830 1.00 83.38 84 ASP A N 1
ATOM 697 C CA . ASP A 1 84 ? 6.007 2.371 -7.798 1.00 83.38 84 ASP A CA 1
ATOM 698 C C . ASP A 1 84 ? 7.354 1.769 -8.226 1.00 83.38 84 ASP A C 1
ATOM 700 O O . ASP A 1 84 ? 7.450 0.577 -8.528 1.00 83.38 84 ASP A O 1
ATOM 704 N N . VAL A 1 85 ? 8.411 2.584 -8.218 1.00 82.56 85 VAL A N 1
ATOM 705 C CA . VAL A 1 85 ? 9.786 2.146 -8.521 1.00 82.56 85 VAL A CA 1
ATOM 706 C C . VAL A 1 85 ? 10.316 1.115 -7.529 1.00 82.56 85 VAL A C 1
ATOM 708 O O . VAL A 1 85 ? 11.210 0.353 -7.879 1.00 82.56 85 VAL A O 1
ATOM 711 N N . ALA A 1 86 ? 9.758 1.065 -6.317 1.00 83.19 86 ALA A N 1
ATOM 712 C CA . ALA A 1 86 ? 10.116 0.062 -5.323 1.00 83.19 86 ALA A CA 1
ATOM 713 C C . ALA A 1 86 ? 9.588 -1.340 -5.670 1.00 83.19 86 ALA A C 1
ATOM 715 O O . ALA A 1 86 ? 10.065 -2.316 -5.099 1.00 83.19 86 ALA A O 1
ATOM 716 N N . CYS A 1 87 ? 8.626 -1.460 -6.592 1.00 84.50 87 CYS A N 1
ATOM 717 C CA . CYS A 1 87 ? 8.148 -2.758 -7.060 1.00 84.50 87 CYS A CA 1
ATOM 718 C C . CYS A 1 87 ? 9.048 -3.283 -8.188 1.00 84.50 87 CYS A C 1
ATOM 720 O O . CYS A 1 87 ? 8.755 -3.105 -9.378 1.00 84.50 87 CYS A O 1
ATOM 722 N N . THR A 1 88 ? 10.177 -3.876 -7.802 1.00 87.44 88 THR A N 1
ATOM 723 C CA . THR A 1 88 ? 11.197 -4.391 -8.724 1.00 87.44 88 THR A CA 1
ATOM 724 C C . THR A 1 88 ? 10.745 -5.670 -9.439 1.00 87.44 88 THR A C 1
ATOM 726 O O . THR A 1 88 ? 9.739 -6.285 -9.083 1.00 87.44 88 THR A O 1
ATOM 729 N N . SER A 1 89 ? 11.467 -6.055 -10.492 1.00 88.81 89 SER A N 1
ATOM 730 C CA . SER A 1 89 ? 11.219 -7.283 -11.261 1.00 88.81 89 SER A CA 1
ATOM 731 C C . SER A 1 89 ? 11.882 -8.529 -10.675 1.00 88.81 89 SER A C 1
ATOM 733 O O . SER A 1 89 ? 11.576 -9.638 -11.105 1.00 88.81 89 SER A O 1
ATOM 735 N N . ASP A 1 90 ? 12.794 -8.358 -9.722 1.00 86.88 90 ASP A N 1
ATOM 736 C CA . ASP A 1 90 ? 13.800 -9.382 -9.423 1.00 86.88 90 ASP A CA 1
ATOM 737 C C . ASP A 1 90 ? 13.372 -10.300 -8.275 1.00 86.88 90 ASP A C 1
ATOM 739 O O . ASP A 1 90 ? 13.774 -11.458 -8.211 1.00 86.88 90 ASP A O 1
ATOM 743 N N . ILE A 1 91 ? 12.527 -9.791 -7.375 1.00 83.81 91 ILE A N 1
ATOM 744 C CA . ILE A 1 91 ? 12.017 -10.527 -6.219 1.00 83.81 91 ILE A CA 1
ATOM 745 C C . ILE A 1 91 ? 10.495 -10.437 -6.242 1.00 83.81 91 ILE A C 1
ATOM 747 O O . ILE A 1 91 ? 9.918 -9.385 -5.971 1.00 83.81 91 ILE A O 1
ATOM 751 N N . VAL A 1 92 ? 9.846 -11.557 -6.553 1.00 87.44 92 VAL A N 1
ATOM 752 C CA . VAL A 1 92 ? 8.385 -11.682 -6.585 1.00 87.44 92 VAL A CA 1
ATOM 753 C C . VAL A 1 92 ? 7.945 -12.841 -5.694 1.00 87.44 92 VAL A C 1
ATOM 755 O O . VAL A 1 92 ? 8.599 -13.878 -5.647 1.00 87.44 92 VAL A O 1
ATOM 758 N N . ASN A 1 93 ? 6.844 -12.666 -4.964 1.00 87.88 93 ASN A N 1
ATOM 759 C CA . ASN A 1 93 ? 6.310 -13.676 -4.038 1.00 87.88 93 ASN A CA 1
ATOM 760 C C . ASN A 1 93 ? 4.779 -13.820 -4.103 1.00 87.88 93 ASN A C 1
ATOM 762 O O . ASN A 1 93 ? 4.192 -14.552 -3.309 1.00 87.88 93 ASN A O 1
ATOM 766 N N . HIS A 1 94 ? 4.127 -13.104 -5.017 1.00 90.06 94 HIS A N 1
ATOM 767 C CA . HIS A 1 94 ? 2.678 -13.019 -5.097 1.00 90.06 94 HIS A CA 1
ATOM 768 C C . HIS A 1 94 ? 2.224 -13.173 -6.545 1.00 90.06 94 HIS A C 1
ATOM 770 O O . HIS A 1 94 ? 2.684 -12.445 -7.422 1.00 90.06 94 HIS A O 1
ATOM 776 N N . ALA A 1 95 ? 1.312 -14.114 -6.783 1.00 90.81 95 ALA A N 1
ATOM 777 C CA . ALA A 1 95 ? 0.665 -14.298 -8.074 1.00 90.81 95 ALA A CA 1
ATOM 778 C C . ALA A 1 95 ? -0.675 -13.555 -8.093 1.00 90.81 95 ALA A C 1
ATOM 780 O O . ALA A 1 95 ? -1.433 -13.599 -7.124 1.00 90.81 95 ALA A O 1
ATOM 781 N N . ILE A 1 96 ? -0.973 -12.899 -9.212 1.00 92.62 96 ILE A N 1
ATOM 782 C CA . ILE A 1 96 ? -2.222 -12.168 -9.433 1.00 92.62 96 ILE A CA 1
ATOM 783 C C . ILE A 1 96 ? -2.760 -12.475 -10.830 1.00 92.62 96 ILE A C 1
ATOM 785 O O . ILE A 1 96 ? -1.992 -12.731 -11.757 1.00 92.62 96 ILE A O 1
ATOM 789 N N . LEU A 1 97 ? -4.083 -12.458 -10.988 1.00 94.31 97 LEU A N 1
ATOM 790 C CA . LEU A 1 97 ? -4.723 -12.753 -12.264 1.00 94.31 97 LEU A CA 1
ATOM 791 C C . LEU A 1 97 ? -4.767 -11.501 -13.145 1.00 94.31 97 LEU A C 1
ATOM 793 O O . LEU A 1 97 ? -5.366 -10.495 -12.765 1.00 94.31 97 LEU A O 1
ATOM 797 N N . ILE A 1 98 ? -4.202 -11.583 -14.348 1.00 95.31 98 ILE A N 1
ATOM 798 C CA . ILE A 1 98 ? -4.418 -10.582 -15.398 1.00 95.31 98 ILE A CA 1
ATOM 799 C C . ILE A 1 98 ? -5.778 -10.864 -16.045 1.00 95.31 98 ILE A C 1
ATOM 801 O O . ILE A 1 98 ? -6.007 -11.961 -16.546 1.00 95.31 98 ILE A O 1
ATOM 805 N N . VAL A 1 99 ? -6.673 -9.876 -16.045 1.00 95.88 99 VAL A N 1
ATOM 806 C CA . VAL A 1 99 ? -8.027 -9.994 -16.626 1.00 95.88 99 VAL A CA 1
ATOM 807 C C . VAL A 1 99 ? -8.243 -9.093 -17.842 1.00 95.88 99 VAL A C 1
ATOM 809 O O . VAL A 1 99 ? -9.260 -9.201 -18.519 1.00 95.88 99 VAL A O 1
ATOM 812 N N . GLY A 1 100 ? -7.298 -8.200 -18.134 1.00 95.25 100 GLY A N 1
ATOM 813 C CA . GLY A 1 100 ? -7.372 -7.311 -19.288 1.00 95.25 100 GLY A CA 1
ATOM 814 C C . GLY A 1 100 ? -6.209 -6.329 -19.355 1.00 95.25 100 GLY A C 1
ATOM 815 O O . GLY A 1 100 ? -5.318 -6.329 -18.502 1.00 95.25 100 GLY A O 1
ATOM 816 N N . TYR A 1 101 ? -6.218 -5.476 -20.377 1.00 95.56 101 TYR A N 1
ATOM 817 C CA . TYR A 1 101 ? -5.227 -4.419 -20.557 1.00 95.56 101 TYR A CA 1
ATOM 818 C C . TYR A 1 101 ? -5.788 -3.231 -21.348 1.00 95.56 101 TYR A C 1
ATOM 820 O O . TYR A 1 101 ? -6.717 -3.372 -22.140 1.00 95.56 101 TYR A O 1
ATOM 828 N N . THR A 1 102 ? -5.167 -2.068 -21.170 1.00 91.69 102 THR A N 1
ATOM 829 C CA . THR A 1 102 ? -5.288 -0.884 -22.037 1.00 91.69 102 THR A CA 1
ATOM 830 C C . THR A 1 102 ? -3.939 -0.646 -22.739 1.00 91.69 102 THR A C 1
ATOM 832 O O . THR A 1 102 ? -2.976 -1.379 -22.468 1.00 91.69 102 THR A O 1
ATOM 835 N N . PRO A 1 103 ? -3.788 0.351 -23.634 1.00 94.38 103 PRO A N 1
ATOM 836 C CA . PRO A 1 103 ? -2.483 0.661 -24.223 1.00 94.38 103 PRO A CA 1
ATOM 837 C C . PRO A 1 103 ? -1.374 0.886 -23.185 1.00 94.38 103 PRO A C 1
ATOM 839 O O . PRO A 1 103 ? -0.233 0.507 -23.437 1.00 94.38 103 PRO A O 1
ATOM 842 N N . ASN A 1 104 ? -1.718 1.415 -22.006 1.00 91.31 104 ASN A N 1
ATOM 843 C CA . ASN A 1 104 ? -0.752 1.836 -20.988 1.00 91.31 104 ASN A CA 1
ATOM 844 C C . ASN A 1 104 ? -0.843 1.053 -19.668 1.00 91.31 104 ASN A C 1
ATOM 846 O O . ASN A 1 104 ? -0.034 1.290 -18.771 1.00 91.31 104 ASN A O 1
ATOM 850 N N . GLU A 1 105 ? -1.797 0.129 -19.51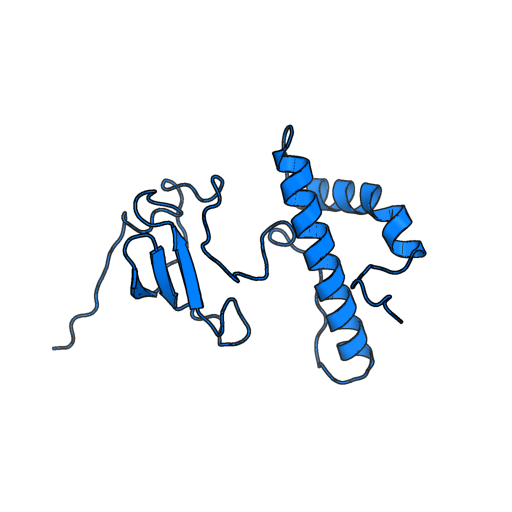6 1.00 94.38 105 GLU A N 1
ATOM 851 C CA . GLU A 1 105 ? -2.115 -0.462 -18.210 1.00 94.38 105 GLU A CA 1
ATOM 852 C C . GLU A 1 105 ? -2.442 -1.954 -18.312 1.00 94.38 105 GLU A C 1
ATOM 854 O O . GLU A 1 105 ? -3.073 -2.403 -19.268 1.00 94.38 105 GLU A O 1
ATOM 859 N N . TRP A 1 106 ? -2.060 -2.716 -17.290 1.00 95.38 106 TRP A N 1
ATOM 860 C CA . TRP A 1 106 ? -2.612 -4.037 -17.002 1.00 95.38 106 TRP A CA 1
ATOM 861 C C . TRP A 1 106 ? -3.771 -3.910 -16.021 1.00 95.38 106 TRP A C 1
ATOM 863 O O . TRP A 1 106 ? -3.671 -3.152 -15.058 1.00 95.38 106 TRP A O 1
ATOM 873 N N . ILE A 1 107 ? -4.836 -4.681 -16.233 1.00 95.00 107 ILE A N 1
ATOM 874 C CA . ILE A 1 107 ? -5.964 -4.806 -15.308 1.00 95.00 107 ILE A CA 1
ATOM 875 C C . ILE A 1 107 ? -5.815 -6.141 -14.590 1.00 95.00 107 ILE A C 1
ATOM 877 O O . ILE A 1 107 ? -5.826 -7.203 -15.218 1.00 95.00 107 ILE A O 1
ATOM 881 N N . LEU A 1 108 ? -5.654 -6.075 -13.273 1.00 95.12 108 LEU A N 1
ATOM 882 C CA . LEU A 1 108 ? -5.352 -7.222 -12.430 1.00 95.12 108 LEU A CA 1
ATOM 883 C C . LEU A 1 108 ? -6.483 -7.433 -11.424 1.00 95.12 108 LEU A C 1
ATOM 885 O O . LEU A 1 108 ? -6.975 -6.470 -10.835 1.00 95.12 108 LEU A O 1
ATOM 889 N N . LYS A 1 109 ? -6.877 -8.688 -11.210 1.00 93.88 109 LYS A N 1
ATOM 890 C CA . LYS A 1 109 ? -7.862 -9.089 -10.202 1.00 93.88 109 LYS A CA 1
ATOM 891 C C . LYS A 1 109 ? -7.154 -9.759 -9.032 1.00 93.88 109 LYS A C 1
ATOM 893 O O . LYS A 1 109 ? -6.434 -10.739 -9.222 1.00 93.88 109 LYS A O 1
ATOM 898 N N . ASN A 1 110 ? -7.386 -9.240 -7.832 1.00 90.56 110 ASN A N 1
ATOM 899 C CA . ASN A 1 110 ? -6.825 -9.769 -6.598 1.00 90.56 110 ASN A CA 1
ATOM 900 C C . ASN A 1 110 ? -7.854 -10.633 -5.851 1.00 90.56 110 ASN A C 1
ATOM 902 O O . ASN A 1 110 ? -9.062 -10.416 -5.940 1.00 90.56 110 ASN A O 1
ATOM 906 N N . TRP A 1 111 ? -7.367 -11.617 -5.099 1.00 86.19 111 TRP A N 1
ATOM 907 C CA . TRP A 1 111 ? -8.187 -12.566 -4.347 1.00 86.19 111 TRP A CA 1
ATOM 908 C C . TRP A 1 111 ? -8.618 -12.047 -2.967 1.00 86.19 111 TRP A C 1
ATOM 910 O O . TRP A 1 111 ? -9.445 -12.673 -2.315 1.00 86.19 111 TRP A O 1
ATOM 920 N N . TRP A 1 112 ? -8.122 -10.883 -2.531 1.00 86.81 112 TRP A N 1
ATOM 921 C CA . TRP A 1 112 ? -8.455 -10.258 -1.238 1.00 86.81 112 TRP A CA 1
ATOM 922 C C . TRP A 1 112 ? -9.882 -9.681 -1.134 1.00 86.81 112 TRP A C 1
ATOM 924 O O . TRP A 1 112 ? -10.218 -9.038 -0.140 1.00 86.81 112 TRP A O 1
ATOM 934 N N . GLY A 1 113 ? -10.729 -9.918 -2.136 1.00 83.75 113 GLY A N 1
ATOM 935 C CA . GLY A 1 113 ? -12.137 -9.530 -2.134 1.00 83.75 113 GLY A CA 1
ATOM 936 C C . GLY A 1 113 ? -12.398 -8.089 -2.572 1.00 83.75 113 GLY A C 1
ATOM 937 O O . GLY A 1 113 ? -11.490 -7.305 -2.850 1.00 83.75 113 GLY A O 1
ATOM 938 N N . GLU A 1 114 ? -13.680 -7.740 -2.644 1.00 85.12 114 GLU A N 1
ATOM 939 C CA . GLU A 1 114 ? -14.153 -6.486 -3.247 1.00 85.12 114 GLU A CA 1
ATOM 940 C C . GLU A 1 114 ? -13.810 -5.237 -2.422 1.00 85.12 114 GLU A C 1
ATOM 942 O O . GLU A 1 114 ? -13.771 -4.126 -2.945 1.00 85.12 114 GLU A O 1
ATOM 947 N N . HIS A 1 115 ? -13.510 -5.402 -1.132 1.00 79.19 115 HIS A N 1
ATOM 948 C CA . HIS A 1 115 ? -13.132 -4.299 -0.245 1.00 79.19 115 HIS A CA 1
ATOM 949 C C . HIS A 1 115 ? -11.691 -3.805 -0.453 1.00 79.19 115 HIS A C 1
ATOM 951 O O . HIS A 1 115 ? -11.278 -2.829 0.177 1.00 79.19 115 HIS A O 1
ATOM 957 N N . TRP A 1 116 ? -10.918 -4.456 -1.325 1.00 80.94 116 TRP A N 1
ATOM 958 C CA . TRP A 1 116 ? -9.551 -4.072 -1.653 1.00 80.94 116 TRP A CA 1
ATOM 959 C C . TRP A 1 116 ? -9.456 -3.378 -3.020 1.00 80.94 116 TRP A C 1
ATOM 961 O O . TRP A 1 116 ? -10.167 -3.729 -3.955 1.00 80.94 116 TRP A O 1
ATOM 971 N N . GLY A 1 117 ? -8.539 -2.416 -3.166 1.00 82.50 117 GLY A N 1
ATOM 972 C CA . GLY A 1 117 ? -8.266 -1.766 -4.454 1.00 82.50 117 GLY A CA 1
ATOM 973 C C . GLY A 1 117 ? -9.488 -1.056 -5.055 1.00 82.50 117 GLY A C 1
ATOM 974 O O . GLY A 1 117 ? -10.192 -0.315 -4.367 1.00 82.50 117 GLY A O 1
ATOM 975 N N . GLU A 1 118 ? -9.720 -1.279 -6.347 1.00 85.50 118 GLU A N 1
ATOM 976 C CA . GLU A 1 118 ? -10.873 -0.798 -7.114 1.00 85.50 118 GLU A CA 1
ATOM 977 C C . GLU A 1 118 ? -11.942 -1.894 -7.222 1.00 85.50 118 GLU A C 1
ATOM 979 O O . GLU A 1 118 ? -12.180 -2.431 -8.299 1.00 85.50 118 GLU A O 1
ATOM 984 N N . GLY A 1 119 ? -12.558 -2.284 -6.101 1.00 84.94 119 GLY A N 1
ATOM 985 C CA . GLY A 1 119 ? -13.581 -3.341 -6.109 1.00 84.94 119 GLY A CA 1
ATOM 986 C C . GLY A 1 119 ? -13.000 -4.749 -6.292 1.00 84.94 119 GLY A C 1
ATOM 987 O O . GLY A 1 119 ? -13.588 -5.583 -6.971 1.00 84.94 119 GLY A O 1
ATOM 988 N N . GLY A 1 120 ? -11.809 -5.002 -5.748 1.00 89.56 120 GLY A N 1
ATOM 989 C CA . GLY A 1 120 ? -11.028 -6.232 -5.928 1.00 89.56 120 GLY A CA 1
ATOM 990 C C . GLY A 1 120 ? -10.024 -6.174 -7.084 1.00 89.56 120 GLY A C 1
ATOM 991 O O . GLY A 1 120 ? -9.272 -7.127 -7.297 1.00 89.56 120 GLY A O 1
ATOM 992 N N . TYR A 1 121 ? -9.975 -5.060 -7.816 1.00 92.69 121 TYR A N 1
ATOM 993 C CA . TYR A 1 121 ? -9.095 -4.875 -8.969 1.00 92.69 121 TYR A CA 1
ATOM 994 C C . TYR A 1 121 ? -7.979 -3.867 -8.692 1.00 92.69 121 TYR A C 1
ATOM 996 O O . TYR A 1 121 ? -8.069 -3.019 -7.805 1.00 92.69 121 TYR A O 1
ATOM 1004 N N . MET A 1 122 ? -6.918 -3.934 -9.488 1.00 91.81 122 MET A N 1
ATOM 1005 C CA . MET A 1 122 ? -5.897 -2.893 -9.568 1.00 91.81 122 MET A CA 1
ATOM 1006 C C . MET A 1 122 ? -5.468 -2.674 -11.018 1.00 91.81 122 MET A C 1
ATOM 1008 O O . MET A 1 122 ? -5.524 -3.591 -11.840 1.00 91.81 122 MET A O 1
ATOM 1012 N N . ARG A 1 123 ? -4.988 -1.465 -11.320 1.00 92.50 123 ARG A N 1
ATOM 1013 C CA . ARG A 1 123 ? -4.297 -1.167 -12.576 1.00 92.50 123 ARG A CA 1
ATOM 1014 C C . ARG A 1 123 ? -2.799 -1.068 -12.331 1.00 92.50 123 ARG A C 1
ATOM 1016 O O . ARG A 1 123 ? -2.387 -0.447 -11.356 1.00 92.50 123 ARG A O 1
ATOM 1023 N N . LEU A 1 124 ? -1.986 -1.648 -13.205 1.00 93.25 124 LEU A N 1
ATOM 1024 C CA . LEU A 1 124 ? -0.520 -1.614 -13.137 1.00 93.25 124 LEU A CA 1
ATOM 1025 C C . LEU A 1 124 ? 0.040 -0.981 -14.410 1.00 93.25 124 LEU A C 1
ATOM 1027 O O . LEU A 1 124 ? -0.439 -1.286 -15.500 1.00 93.25 124 LEU A O 1
ATOM 1031 N N . ALA A 1 125 ? 1.060 -0.131 -14.293 1.00 93.50 125 ALA A N 1
ATOM 1032 C CA . ALA A 1 125 ? 1.696 0.478 -15.456 1.00 93.50 125 ALA A CA 1
ATOM 1033 C C . ALA A 1 125 ? 2.288 -0.592 -16.382 1.00 93.50 125 ALA A C 1
ATOM 1035 O O . ALA A 1 125 ? 3.094 -1.436 -15.976 1.00 93.50 125 ALA A O 1
ATOM 1036 N N . ARG A 1 126 ? 1.884 -0.541 -17.650 1.00 93.25 126 ARG A N 1
ATOM 1037 C CA . ARG A 1 126 ? 2.362 -1.438 -18.700 1.00 93.25 126 ARG A CA 1
ATOM 1038 C C . ARG A 1 126 ? 3.676 -0.908 -19.284 1.00 93.25 126 ARG A C 1
ATOM 1040 O O . ARG A 1 126 ? 4.031 0.252 -19.088 1.00 93.25 126 ARG A O 1
ATOM 1047 N N . HIS A 1 127 ? 4.430 -1.779 -19.956 1.00 93.06 127 HIS A N 1
ATOM 1048 C CA . HIS A 1 127 ? 5.735 -1.478 -20.588 1.00 93.06 127 HIS A CA 1
ATOM 1049 C C . HIS A 1 127 ? 6.898 -1.156 -19.638 1.00 93.06 127 HIS A C 1
ATOM 1051 O O . HIS A 1 127 ? 7.981 -0.811 -20.096 1.00 93.06 127 HIS A O 1
ATOM 1057 N N . LYS A 1 128 ? 6.708 -1.296 -18.321 1.00 92.56 128 LYS A N 1
ATOM 1058 C CA . LYS A 1 128 ? 7.750 -1.040 -17.306 1.00 92.56 128 LYS A CA 1
ATOM 1059 C C . LYS A 1 128 ? 8.197 -2.284 -16.529 1.00 92.56 128 LYS A C 1
ATOM 1061 O O . LYS A 1 128 ? 9.055 -2.171 -15.664 1.00 92.56 128 LYS A O 1
ATOM 1066 N N . ASN A 1 129 ? 7.574 -3.438 -16.793 1.00 92.94 129 ASN A N 1
ATOM 1067 C CA . ASN A 1 129 ? 7.743 -4.698 -16.051 1.00 92.94 129 ASN A CA 1
ATOM 1068 C C . ASN A 1 129 ? 7.735 -4.533 -14.514 1.00 92.94 129 ASN A C 1
ATOM 1070 O O . ASN A 1 129 ? 8.501 -5.170 -13.791 1.00 92.94 129 ASN A O 1
ATOM 1074 N N . ARG A 1 130 ? 6.870 -3.644 -14.006 1.00 90.94 130 ARG A N 1
ATOM 1075 C CA . ARG A 1 130 ? 6.705 -3.441 -12.563 1.00 90.94 130 ARG A CA 1
ATOM 1076 C C . ARG A 1 130 ? 6.275 -4.741 -11.898 1.00 90.94 130 ARG A C 1
ATOM 1078 O O . ARG A 1 130 ? 5.445 -5.465 -12.448 1.00 90.94 130 ARG A O 1
ATOM 1085 N N . CYS A 1 131 ? 6.831 -5.013 -10.721 1.00 91.00 131 CYS A N 1
ATOM 1086 C CA . CYS A 1 131 ? 6.523 -6.206 -9.932 1.00 91.00 131 CYS A CA 1
ATOM 1087 C C . CYS A 1 131 ? 6.777 -7.537 -10.664 1.00 91.00 131 CYS A C 1
ATOM 1089 O O . CYS A 1 131 ? 6.149 -8.540 -10.335 1.00 91.00 131 CYS A O 1
ATOM 1091 N N . GLY A 1 132 ? 7.620 -7.542 -11.706 1.00 93.88 132 GLY A N 1
ATOM 1092 C CA . GLY A 1 132 ? 7.925 -8.743 -12.488 1.00 93.88 132 GLY A CA 1
ATOM 1093 C C . GLY A 1 132 ? 6.711 -9.348 -13.198 1.00 93.88 132 GLY A C 1
ATOM 1094 O O . GLY A 1 132 ? 6.702 -10.549 -13.462 1.00 93.88 132 GLY A O 1
ATOM 1095 N N . ILE A 1 133 ? 5.686 -8.541 -13.507 1.00 93.69 133 ILE A N 1
ATOM 1096 C CA . ILE A 1 133 ? 4.422 -9.013 -14.100 1.00 93.69 133 ILE A CA 1
ATOM 1097 C C . ILE A 1 133 ? 4.620 -9.794 -15.411 1.00 93.69 133 ILE A C 1
ATOM 1099 O O . ILE A 1 133 ? 3.795 -10.637 -15.750 1.00 93.69 133 ILE A O 1
ATOM 1103 N N . ALA A 1 134 ? 5.710 -9.538 -16.143 1.00 92.12 134 ALA A N 1
ATOM 1104 C CA .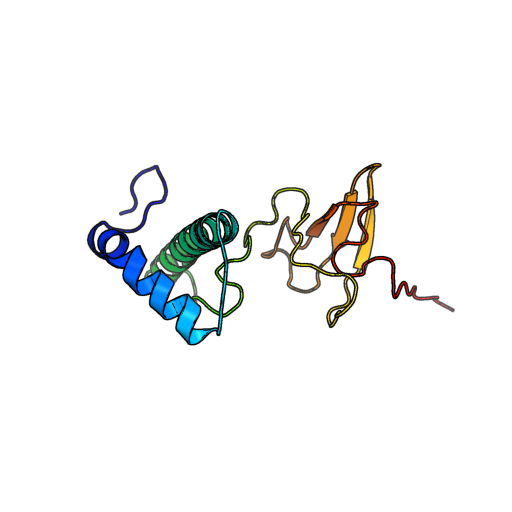 ALA A 1 134 ? 6.030 -10.218 -17.395 1.00 92.12 134 ALA A CA 1
ATOM 1105 C C . ALA A 1 134 ? 6.974 -11.428 -17.235 1.00 92.12 134 ALA A C 1
ATOM 1107 O O . ALA A 1 134 ? 7.301 -12.061 -18.235 1.00 92.12 134 ALA A O 1
ATOM 1108 N N . ASN A 1 135 ? 7.424 -11.759 -16.019 1.00 92.44 135 ASN A N 1
ATOM 1109 C CA . ASN A 1 135 ? 8.467 -12.771 -15.814 1.00 92.44 135 ASN A CA 1
ATOM 1110 C C . ASN A 1 135 ? 7.922 -14.206 -15.746 1.00 92.44 135 ASN A C 1
ATOM 1112 O O . ASN A 1 135 ? 8.563 -15.126 -16.243 1.00 92.44 135 ASN A O 1
ATOM 1116 N N . TYR A 1 136 ? 6.755 -14.406 -15.126 1.00 90.69 136 TYR A N 1
ATOM 1117 C CA . TYR A 1 136 ? 6.234 -15.736 -14.772 1.00 90.69 136 TYR A CA 1
ATOM 1118 C C . TYR A 1 136 ? 4.777 -15.916 -15.218 1.00 90.69 136 TYR A C 1
ATOM 1120 O O . TYR A 1 136 ? 3.901 -16.256 -14.423 1.00 90.69 136 TYR A O 1
ATOM 1128 N N . ALA A 1 137 ? 4.495 -15.632 -16.491 1.00 90.69 137 ALA A N 1
ATOM 1129 C CA . ALA A 1 137 ? 3.150 -15.780 -17.034 1.00 90.69 137 ALA A CA 1
ATOM 1130 C C . ALA A 1 137 ? 2.744 -17.262 -17.102 1.00 90.69 137 ALA A C 1
ATOM 1132 O O . ALA A 1 137 ? 3.438 -18.084 -17.699 1.00 90.69 137 ALA A O 1
ATOM 1133 N N . ALA A 1 138 ? 1.588 -17.582 -16.525 1.00 90.69 138 ALA A N 1
ATOM 1134 C CA . ALA A 1 138 ? 0.967 -18.898 -16.587 1.00 90.69 138 ALA 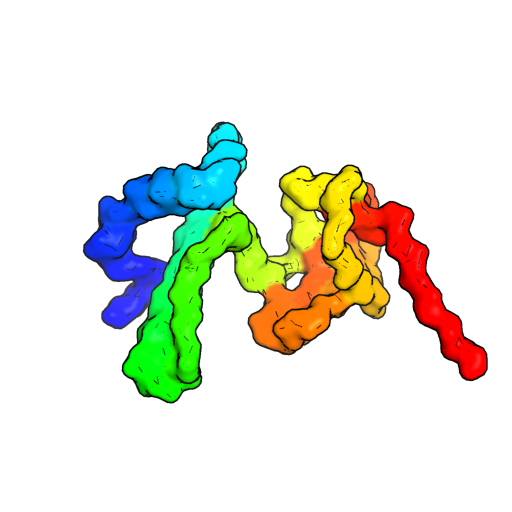A CA 1
ATOM 1135 C C . ALA A 1 138 ? -0.508 -18.755 -16.982 1.00 90.69 138 ALA A C 1
ATOM 1137 O O . ALA A 1 138 ? -1.141 -17.740 -16.687 1.00 90.69 138 ALA A O 1
ATOM 1138 N N . TYR A 1 139 ? -1.057 -19.774 -17.639 1.00 91.00 139 TYR A N 1
ATOM 1139 C CA . TYR A 1 139 ? -2.473 -19.845 -17.987 1.00 91.00 139 TYR A CA 1
ATOM 1140 C C . TYR A 1 139 ? -3.016 -21.238 -17.671 1.00 91.00 139 TYR A C 1
ATOM 1142 O O . TYR A 1 139 ? -2.301 -22.235 -17.774 1.00 91.00 139 TYR A O 1
ATOM 1150 N N . ALA A 1 140 ? -4.280 -21.300 -17.264 1.00 88.19 140 ALA A N 1
ATOM 1151 C CA . ALA A 1 140 ? -4.975 -22.563 -17.083 1.00 88.19 140 ALA A CA 1
ATOM 1152 C C . ALA A 1 140 ? -5.507 -23.048 -18.436 1.00 88.19 140 ALA A C 1
ATOM 1154 O O . ALA A 1 140 ? -6.077 -22.268 -19.202 1.00 88.19 140 ALA A O 1
ATOM 1155 N N . LYS A 1 141 ? -5.350 -24.342 -18.704 1.00 90.38 141 LYS A N 1
ATOM 1156 C CA . LYS A 1 141 ? -6.028 -25.038 -19.795 1.00 90.38 141 LYS A CA 1
ATOM 1157 C C . LYS A 1 141 ? -7.115 -25.903 -19.168 1.00 90.38 141 LYS A C 1
ATOM 1159 O O . LYS A 1 141 ? -6.839 -26.616 -18.208 1.00 90.38 141 LYS A O 1
ATOM 1164 N N . ILE A 1 142 ? -8.336 -25.797 -19.676 1.00 86.00 142 ILE A N 1
ATOM 1165 C CA . ILE A 1 142 ? -9.410 -26.725 -19.323 1.00 86.00 142 ILE A CA 1
ATOM 1166 C C . ILE A 1 142 ? -9.408 -27.790 -20.415 1.00 86.00 142 ILE A C 1
ATOM 1168 O O . ILE A 1 142 ? -9.447 -27.442 -21.598 1.00 86.00 142 ILE A O 1
ATOM 1172 N N . GLU A 1 143 ? -9.274 -29.049 -20.011 1.00 75.12 143 GLU A N 1
ATOM 1173 C CA . GLU A 1 143 ? -9.402 -30.223 -20.881 1.00 75.12 143 GLU A CA 1
ATOM 1174 C C . GLU A 1 143 ? -10.767 -30.880 -20.690 1.00 75.12 143 GLU A C 1
ATOM 1176 O O . GLU A 1 143 ? -11.284 -30.836 -19.547 1.00 75.12 143 GLU A O 1
#

Secondary structure (DSSP, 8-state):
---TT----HHHHTTHHHHHHHHHHHTT----THHHHHHHHHHHHHHHHHHHHHHHHHTTS-S------TTTTS-S---SEE--TTS-SS------EEEEE-SSEEEEE-TT-TTSTTTSEEEEETTTTGGGTTTS-------

Sequence (143 aa):
MFNKNRQLPPKISSKLDDYWRAYKAQFNKTYSGNLDNTRRIKWEQNLVKIYEHNLMAAAGHHGYTLRDNHIADLSTKHQGVYDDVACTSDIVNHAILIVGYTPNEWILKNWWGEHWGEGGYMRLARHKNRCGIANYAAYAKIE